Protein AF-A0A940HWN0-F1 (afdb_monomer)

Mean predicted aligned error: 8.65 Å

pLDDT: mean 88.28, std 7.67, range [63.41, 98.31]

Solvent-accessible surface area (backbone atoms only — not comparable to full-atom values): 4689 Å² total; per-residue (Å²): 108,71,70,61,50,58,46,46,38,61,93,84,5,54,56,44,49,53,54,53,51,51,53,52,47,54,50,51,53,49,47,54,52,52,51,54,52,47,52,55,49,51,51,54,48,41,38,68,53,93,53,63,37,65,70,60,53,50,50,50,48,29,70,75,68,68,56,70,58,97,90,53,84,86,80,83,82,82,131

Structure (mmCIF, N/CA/C/O backbone):
data_AF-A0A940HWN0-F1
#
_entry.id   AF-A0A940HWN0-F1
#
loop_
_atom_site.group_PDB
_atom_site.id
_atom_site.type_symbol
_atom_site.label_atom_id
_atom_site.label_alt_id
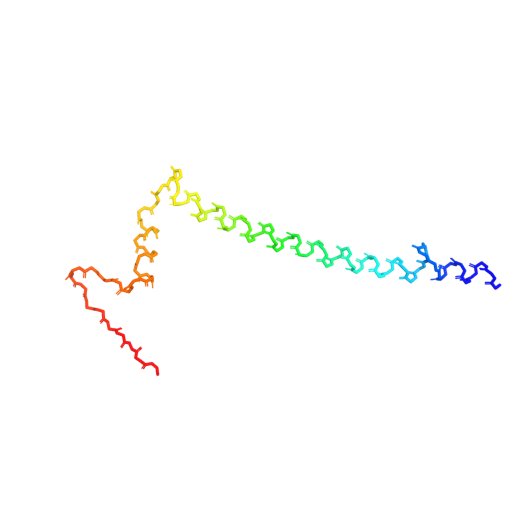_atom_site.label_comp_id
_atom_site.label_asym_id
_atom_site.label_entity_id
_atom_site.label_seq_id
_atom_site.pdbx_PDB_ins_code
_atom_site.Cartn_x
_atom_site.Cartn_y
_atom_site.Cartn_z
_atom_site.occupancy
_atom_site.B_iso_or_equiv
_atom_site.auth_seq_id
_atom_site.auth_comp_id
_atom_site.auth_asym_id
_atom_site.auth_atom_id
_atom_site.pdbx_PDB_model_num
ATOM 1 N N . MET A 1 1 ? -29.211 8.749 37.447 1.00 73.19 1 MET A N 1
ATOM 2 C CA . MET A 1 1 ? -29.417 9.194 36.049 1.00 73.19 1 MET A CA 1
ATOM 3 C C . MET A 1 1 ? -28.217 9.961 35.496 1.00 73.19 1 MET A C 1
ATOM 5 O O . MET A 1 1 ? -27.609 9.459 34.566 1.00 73.19 1 MET A O 1
ATOM 9 N N . TYR A 1 2 ? -27.809 11.098 36.078 1.00 80.56 2 TYR A N 1
ATOM 10 C CA . TYR A 1 2 ? -26.729 11.950 35.534 1.00 80.56 2 TYR A CA 1
ATOM 11 C C . TYR A 1 2 ? -25.385 11.234 35.289 1.00 80.56 2 TYR A C 1
ATOM 13 O O . TYR A 1 2 ? -24.796 11.386 34.226 1.00 80.56 2 TYR A O 1
ATOM 21 N N . ILE A 1 3 ? -24.924 10.405 36.232 1.00 83.94 3 ILE A N 1
ATOM 22 C CA . ILE A 1 3 ? -23.656 9.660 36.098 1.00 83.94 3 ILE A CA 1
ATOM 23 C C . ILE A 1 3 ? -23.710 8.662 34.932 1.00 83.94 3 ILE A C 1
ATOM 25 O O . ILE A 1 3 ? -22.741 8.524 34.197 1.00 83.94 3 ILE A O 1
ATOM 29 N N . LEU A 1 4 ? -24.853 7.998 34.737 1.00 86.94 4 LEU A N 1
ATOM 30 C CA . LEU A 1 4 ? -25.022 6.993 33.686 1.00 86.94 4 LEU A CA 1
ATOM 31 C C . LEU A 1 4 ? -25.037 7.636 32.293 1.00 86.94 4 LEU A C 1
ATOM 33 O O . LEU A 1 4 ? -24.410 7.124 31.373 1.00 86.94 4 LEU A O 1
ATOM 37 N N . ILE A 1 5 ? -25.708 8.785 32.163 1.00 86.62 5 ILE A N 1
ATOM 38 C CA . ILE A 1 5 ? -25.758 9.550 30.911 1.00 86.62 5 ILE A CA 1
ATOM 39 C C . ILE A 1 5 ? -24.358 10.063 30.555 1.00 86.62 5 ILE A C 1
ATOM 41 O O . ILE A 1 5 ? -23.899 9.814 29.453 1.00 86.62 5 ILE A O 1
ATOM 45 N N . ASN A 1 6 ? -23.631 10.670 31.499 1.00 83.31 6 ASN A N 1
ATOM 46 C CA . ASN A 1 6 ? -22.261 11.152 31.258 1.00 83.31 6 ASN A CA 1
ATOM 47 C C . ASN A 1 6 ? -21.230 10.037 31.012 1.00 83.31 6 ASN A C 1
ATOM 49 O O . ASN A 1 6 ? -20.146 10.309 30.506 1.00 83.31 6 ASN A O 1
ATOM 53 N N . LEU A 1 7 ? -21.520 8.799 31.418 1.00 87.06 7 LEU A N 1
ATOM 54 C CA . LEU A 1 7 ? -20.649 7.655 31.149 1.00 87.06 7 LEU A CA 1
ATOM 55 C C . LEU A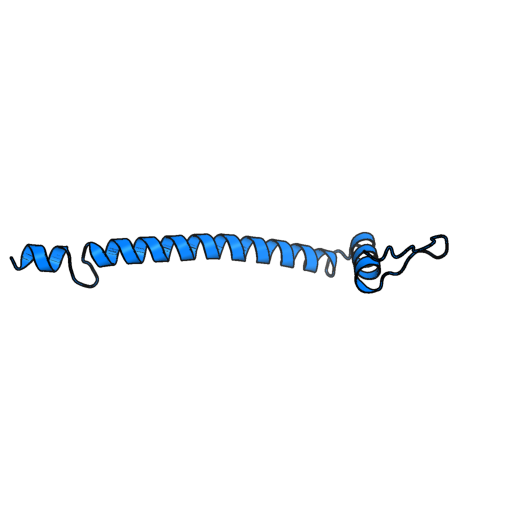 1 7 ? -20.842 7.127 29.721 1.00 87.06 7 LEU A C 1
ATOM 57 O O . LEU A 1 7 ? -19.881 6.709 29.078 1.00 87.06 7 LEU A O 1
ATOM 61 N N . LEU A 1 8 ? -22.083 7.115 29.235 1.00 89.44 8 LEU A N 1
ATOM 62 C CA . LEU A 1 8 ? -22.420 6.620 27.900 1.00 89.44 8 LEU A CA 1
ATOM 63 C C . LEU A 1 8 ? -22.183 7.683 26.821 1.00 89.44 8 LEU A C 1
ATOM 65 O O . LEU A 1 8 ? -21.682 7.357 25.745 1.00 89.44 8 LEU A O 1
ATOM 69 N N . ASP A 1 9 ? -22.507 8.932 27.141 1.00 81.94 9 ASP A N 1
ATOM 70 C CA . ASP A 1 9 ? -22.515 10.083 26.245 1.00 81.94 9 ASP A CA 1
ATOM 71 C C . ASP A 1 9 ? -21.327 11.030 26.507 1.00 81.94 9 ASP A C 1
ATOM 73 O O . ASP A 1 9 ? -20.629 10.954 27.520 1.00 81.94 9 ASP A O 1
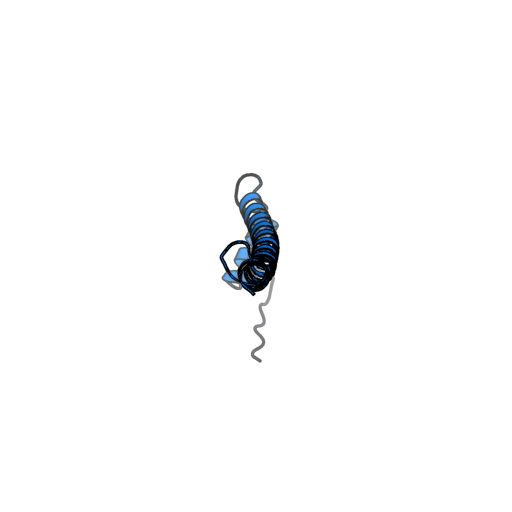ATOM 77 N N . GLY A 1 10 ? -21.086 11.943 25.572 1.00 83.06 10 GLY A N 1
ATOM 78 C CA . GLY A 1 10 ? -20.005 12.914 25.611 1.00 83.06 10 GLY A CA 1
ATOM 79 C C . GLY A 1 10 ? -18.712 12.421 24.962 1.00 83.06 10 GLY A C 1
ATOM 80 O O . GLY A 1 10 ? -18.496 11.243 24.687 1.00 83.06 10 GLY A O 1
ATOM 81 N N . ASN A 1 11 ? -17.785 13.355 24.742 1.00 83.00 11 ASN A N 1
ATOM 82 C CA . ASN A 1 11 ? -16.561 13.118 23.965 1.00 83.00 11 ASN A CA 1
ATOM 83 C C . ASN A 1 11 ? -15.565 12.138 24.636 1.00 83.00 11 ASN A C 1
ATOM 85 O O . ASN A 1 11 ? -14.566 11.742 24.037 1.00 83.00 11 ASN A O 1
ATOM 89 N N . ARG A 1 12 ? -15.797 11.779 25.905 1.00 85.94 12 ARG A N 1
ATOM 90 C CA . ARG A 1 12 ? -15.049 10.752 26.657 1.00 85.94 12 ARG A CA 1
ATOM 91 C C . ARG A 1 12 ? -15.948 9.600 27.125 1.00 85.94 12 ARG A C 1
ATOM 93 O O . ARG A 1 12 ? -15.495 8.767 27.905 1.00 85.94 12 ARG A O 1
ATOM 100 N N . GLY A 1 13 ? -17.203 9.586 26.680 1.00 91.00 13 GLY A N 1
ATOM 101 C CA . GLY A 1 13 ? -18.158 8.528 26.966 1.00 91.00 13 GLY A CA 1
ATOM 102 C C . GLY A 1 13 ? -17.858 7.254 26.180 1.00 91.00 13 GLY A C 1
ATOM 103 O O . GLY A 1 13 ? -17.026 7.231 25.266 1.00 91.00 13 GLY A O 1
ATOM 104 N N . LEU A 1 14 ? -18.558 6.182 26.543 1.00 92.25 14 LEU A N 1
ATOM 105 C CA . LEU A 1 14 ? -18.369 4.851 25.967 1.00 92.25 14 LEU A CA 1
ATOM 106 C C . LEU A 1 14 ? -18.654 4.804 24.461 1.00 92.25 14 LEU A C 1
ATOM 108 O O . LEU A 1 14 ? -17.897 4.163 23.736 1.00 92.25 14 LEU A O 1
ATOM 112 N N . LEU A 1 15 ? -19.683 5.509 23.976 1.00 91.19 15 LEU A N 1
ATOM 113 C CA . LEU A 1 15 ? -19.993 5.558 22.541 1.00 91.19 15 LEU A CA 1
ATOM 114 C C . LEU A 1 15 ? -18.843 6.196 21.747 1.00 91.19 15 LEU A C 1
ATOM 116 O O . LEU A 1 15 ? -18.313 5.586 20.820 1.00 91.19 15 LEU A O 1
ATOM 120 N N . SER A 1 16 ? -18.360 7.357 22.203 1.00 92.38 16 SER A N 1
ATOM 121 C CA . SER A 1 16 ? -17.226 8.054 21.582 1.00 92.38 16 SER A CA 1
ATOM 122 C C . SER A 1 16 ? -15.930 7.230 21.612 1.00 92.38 16 SER A C 1
ATOM 124 O O . SER A 1 16 ? -15.118 7.316 20.691 1.00 92.38 16 SER A O 1
ATOM 126 N N . TYR A 1 17 ? -15.714 6.417 22.654 1.00 93.88 17 TYR A N 1
ATOM 127 C CA . TYR A 1 17 ? -14.566 5.510 22.720 1.00 93.88 17 TYR A CA 1
ATOM 128 C C . TYR A 1 17 ? -14.594 4.458 21.602 1.00 93.88 17 TYR A C 1
ATOM 130 O O . TYR A 1 17 ? -13.563 4.230 20.967 1.00 93.88 17 TYR A O 1
ATOM 138 N N . PHE A 1 18 ? -15.747 3.829 21.345 1.00 94.06 18 PHE A N 1
ATOM 139 C CA . PHE A 1 18 ? -15.860 2.812 20.297 1.00 94.06 18 PHE A CA 1
ATOM 140 C C . PHE A 1 18 ? -15.671 3.405 18.898 1.00 94.06 18 PHE A C 1
ATOM 142 O O . PHE A 1 18 ? -14.880 2.861 18.131 1.00 94.06 18 PHE A O 1
ATOM 149 N N . GLU A 1 19 ? -16.282 4.557 18.611 1.00 94.75 19 GLU A N 1
ATOM 150 C CA . GLU A 1 19 ? -16.105 5.271 17.336 1.00 94.75 19 GLU A CA 1
ATOM 151 C C . GLU A 1 19 ? -14.633 5.622 17.085 1.00 94.75 19 GLU A C 1
ATOM 153 O O . GLU A 1 19 ? -14.069 5.323 16.035 1.00 94.75 19 GLU A O 1
ATOM 158 N N . LYS A 1 20 ? -13.956 6.205 18.083 1.00 95.81 20 LYS A N 1
ATOM 159 C CA . LYS A 1 20 ? -12.533 6.558 17.964 1.00 95.81 20 LYS A CA 1
ATOM 160 C C . LYS A 1 20 ? -11.650 5.335 17.780 1.00 95.81 20 LYS A C 1
ATOM 162 O O . LYS A 1 20 ? -10.650 5.413 17.074 1.00 95.81 20 LYS A O 1
ATOM 167 N N . LYS A 1 21 ? -11.995 4.213 18.413 1.00 96.19 21 LYS A N 1
ATOM 168 C CA . LYS A 1 21 ? -11.262 2.954 18.264 1.00 96.19 21 LYS A CA 1
ATOM 169 C C . LYS A 1 21 ? -11.394 2.388 16.851 1.00 96.19 21 LYS A C 1
ATOM 171 O O . LYS A 1 21 ? -10.417 1.857 16.330 1.00 96.19 21 LYS A O 1
ATOM 176 N N . GLU A 1 22 ? -12.567 2.514 16.241 1.00 96.75 22 GLU A N 1
ATOM 177 C CA . GLU A 1 22 ? -12.799 2.126 14.850 1.00 96.75 22 GLU A CA 1
ATOM 178 C C . GLU A 1 22 ? -12.017 3.024 13.887 1.00 96.75 22 GLU A C 1
ATOM 180 O O . GLU A 1 22 ? -11.201 2.519 13.120 1.00 96.75 22 GLU A O 1
ATOM 185 N N . VAL A 1 23 ? -12.119 4.349 14.037 1.00 97.31 23 VAL A N 1
ATOM 186 C CA . VAL A 1 23 ? -11.339 5.310 13.237 1.00 97.31 23 VAL A CA 1
ATOM 187 C C . VAL A 1 23 ? -9.830 5.084 13.392 1.00 97.31 23 VAL A C 1
ATOM 189 O O . VAL A 1 23 ? -9.089 5.106 12.413 1.00 97.31 23 VAL A O 1
ATOM 192 N N . GLN A 1 24 ? -9.346 4.820 14.610 1.00 97.75 24 GLN A N 1
ATOM 193 C CA . GLN A 1 24 ? -7.938 4.490 14.853 1.00 97.75 24 GLN A CA 1
ATOM 194 C C . GLN A 1 24 ? -7.517 3.227 14.091 1.00 97.75 24 GLN A C 1
ATOM 196 O O . GLN A 1 24 ? -6.406 3.169 13.563 1.00 97.75 24 GLN A O 1
ATOM 201 N N . LYS A 1 25 ? -8.384 2.211 14.039 1.00 97.88 25 LYS A N 1
ATOM 202 C CA . LYS A 1 25 ? -8.120 0.969 13.311 1.00 97.88 25 LYS A CA 1
ATOM 203 C C . LYS A 1 25 ? -8.039 1.230 11.806 1.00 97.88 25 LYS A C 1
ATOM 205 O O . LYS A 1 25 ? -7.061 0.818 11.190 1.00 97.88 25 LYS A O 1
ATOM 210 N N . GLU A 1 26 ? -8.997 1.963 11.245 1.00 98.12 26 GLU A N 1
ATOM 211 C CA . GLU A 1 26 ? -8.994 2.344 9.827 1.00 98.12 26 GLU A CA 1
ATOM 212 C C . GLU A 1 26 ? -7.748 3.157 9.454 1.00 98.12 26 GLU A C 1
ATOM 214 O O . GLU A 1 26 ? -7.108 2.901 8.434 1.00 98.12 26 GLU A O 1
ATOM 219 N N . LEU A 1 27 ? -7.359 4.114 10.302 1.00 98.19 27 LEU A N 1
ATOM 220 C CA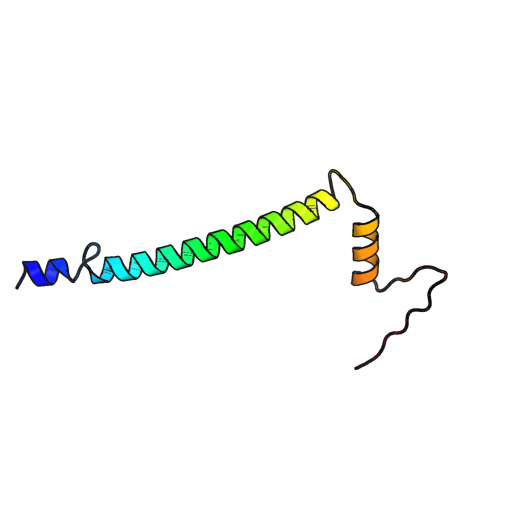 . LEU A 1 27 ? -6.150 4.911 10.100 1.00 98.19 27 LEU A CA 1
ATOM 221 C C . LEU A 1 27 ? -4.886 4.049 10.135 1.00 98.19 27 LEU A C 1
ATOM 223 O O . LEU A 1 27 ? -4.008 4.247 9.298 1.00 98.19 27 LEU A O 1
ATOM 227 N N . ASN A 1 28 ? -4.799 3.081 11.050 1.00 98.31 28 ASN A N 1
ATOM 228 C CA . ASN A 1 28 ? -3.668 2.156 11.114 1.00 98.31 28 ASN A CA 1
ATOM 229 C C . ASN A 1 28 ? -3.594 1.266 9.862 1.00 98.31 28 ASN A C 1
ATOM 231 O O . ASN A 1 28 ? -2.519 1.093 9.293 1.00 98.31 28 ASN A O 1
ATOM 235 N N . GLU A 1 29 ? -4.724 0.724 9.402 1.00 98.19 29 GLU A N 1
ATOM 236 C CA . GLU A 1 29 ? -4.782 -0.079 8.173 1.00 98.19 29 GLU A CA 1
ATOM 237 C C . GLU A 1 29 ? -4.373 0.751 6.950 1.00 98.19 29 GLU A C 1
ATOM 239 O O . GLU A 1 29 ? -3.541 0.322 6.147 1.00 98.19 29 GLU A O 1
ATOM 244 N N . LYS A 1 30 ? -4.879 1.985 6.852 1.00 98.25 30 LYS A N 1
ATOM 245 C CA . LYS A 1 30 ? -4.505 2.928 5.796 1.00 98.25 30 LYS A CA 1
ATOM 246 C C . LYS A 1 30 ? -3.025 3.296 5.855 1.00 98.25 30 LYS A C 1
ATOM 248 O O . LYS A 1 30 ? -2.388 3.391 4.810 1.00 98.25 30 LYS A O 1
ATOM 253 N N . GLN A 1 31 ? -2.472 3.494 7.048 1.00 98.25 31 GLN A N 1
ATOM 254 C CA . GLN A 1 31 ? -1.050 3.767 7.224 1.00 98.25 31 GLN A CA 1
ATOM 255 C C . GLN A 1 31 ? -0.207 2.603 6.700 1.00 98.25 31 GLN A C 1
ATOM 257 O O . GLN A 1 31 ? 0.702 2.836 5.913 1.00 98.25 31 GLN A O 1
ATOM 262 N N . ILE A 1 32 ? -0.538 1.363 7.074 1.00 98.25 32 ILE A N 1
ATOM 263 C CA . ILE A 1 32 ? 0.172 0.167 6.601 1.00 98.25 32 ILE A CA 1
ATOM 264 C C . ILE A 1 32 ? 0.115 0.079 5.073 1.00 98.25 32 ILE A C 1
ATOM 266 O O . ILE A 1 32 ? 1.151 -0.100 4.434 1.00 98.25 32 ILE A O 1
ATOM 270 N N . PHE A 1 33 ? -1.071 0.261 4.487 1.00 98.31 33 PHE A N 1
ATOM 271 C CA . PHE A 1 33 ? -1.251 0.244 3.036 1.00 98.31 33 PHE A CA 1
ATOM 272 C C . PHE A 1 33 ? -0.392 1.308 2.335 1.00 98.31 33 PHE A C 1
ATOM 274 O O . PHE A 1 33 ? 0.342 0.995 1.399 1.00 98.31 33 PHE A O 1
ATOM 281 N N . LEU A 1 34 ? -0.432 2.553 2.819 1.00 98.12 34 LEU A N 1
ATOM 282 C CA . LEU A 1 34 ? 0.341 3.654 2.242 1.00 98.12 34 LEU A CA 1
ATOM 283 C C . LEU A 1 34 ? 1.849 3.446 2.404 1.00 98.12 34 LEU A C 1
ATOM 285 O O . LEU A 1 34 ? 2.602 3.761 1.489 1.00 98.12 34 LEU A O 1
ATOM 289 N N . THR A 1 35 ? 2.306 2.896 3.531 1.00 97.94 35 THR A N 1
ATOM 290 C CA . THR A 1 35 ? 3.722 2.564 3.731 1.00 97.94 35 THR A CA 1
ATOM 291 C C . THR A 1 35 ? 4.184 1.492 2.744 1.00 97.94 35 THR A C 1
ATOM 293 O O . THR A 1 35 ? 5.246 1.645 2.148 1.00 97.94 35 THR A O 1
ATOM 296 N N . GLN A 1 36 ? 3.379 0.455 2.503 1.00 97.81 36 GLN A N 1
ATOM 297 C CA . GLN A 1 36 ? 3.689 -0.574 1.502 1.00 97.81 36 GLN A CA 1
ATOM 298 C C . GLN A 1 36 ? 3.707 -0.010 0.073 1.00 97.81 36 GLN A C 1
ATOM 300 O O . GLN A 1 36 ? 4.569 -0.365 -0.735 1.00 97.81 36 GLN A O 1
ATOM 305 N N . GLU A 1 37 ? 2.765 0.876 -0.259 1.00 97.88 37 GLU A N 1
ATOM 306 C CA . GLU A 1 37 ? 2.728 1.544 -1.562 1.00 97.88 37 GLU A CA 1
ATOM 307 C C . GLU A 1 37 ? 3.939 2.467 -1.764 1.00 97.88 37 GLU A C 1
ATOM 309 O O . GLU A 1 37 ? 4.539 2.481 -2.848 1.00 97.88 37 GLU A O 1
ATOM 314 N N . LEU A 1 38 ? 4.333 3.188 -0.711 1.00 97.69 38 LEU A N 1
ATOM 315 C CA . LEU A 1 38 ? 5.516 4.037 -0.704 1.00 97.69 38 LEU A CA 1
ATOM 316 C C . LEU A 1 38 ? 6.783 3.206 -0.909 1.00 97.69 38 LEU A C 1
ATOM 318 O O . LEU A 1 38 ? 7.527 3.494 -1.838 1.00 97.69 38 LEU A O 1
ATOM 322 N N . GLU A 1 39 ? 6.982 2.136 -0.137 1.00 96.69 39 GLU A N 1
ATOM 323 C CA . GLU A 1 39 ? 8.149 1.253 -0.258 1.00 96.69 39 GLU A CA 1
ATOM 324 C C . GLU A 1 39 ? 8.265 0.662 -1.672 1.00 96.69 39 GLU A C 1
ATOM 326 O O . GLU A 1 39 ? 9.332 0.678 -2.290 1.00 96.69 39 GLU A O 1
ATOM 331 N N . LYS A 1 40 ? 7.145 0.207 -2.248 1.00 95.19 40 LYS A N 1
ATOM 332 C CA . LYS A 1 40 ? 7.100 -0.279 -3.635 1.00 95.19 40 LYS A CA 1
ATOM 333 C C . LYS A 1 40 ? 7.500 0.806 -4.637 1.00 95.19 40 LYS A C 1
ATOM 335 O O . LYS A 1 40 ? 8.176 0.512 -5.626 1.00 95.19 40 LYS A O 1
ATOM 340 N N . THR A 1 41 ? 7.056 2.040 -4.423 1.00 93.88 41 THR A N 1
ATOM 341 C CA . THR A 1 41 ? 7.363 3.176 -5.301 1.00 93.88 41 THR A CA 1
ATOM 342 C C . THR A 1 41 ? 8.818 3.612 -5.160 1.00 93.88 41 THR A C 1
ATOM 344 O O . THR A 1 41 ? 9.496 3.804 -6.166 1.00 93.88 41 THR A O 1
ATOM 347 N N . GLU A 1 42 ? 9.334 3.685 -3.937 1.00 93.81 42 GLU A N 1
ATOM 348 C CA . GLU A 1 42 ? 10.740 3.963 -3.648 1.00 93.81 42 GLU A CA 1
ATOM 349 C C . GLU A 1 42 ? 11.653 2.903 -4.258 1.00 93.81 42 GLU A C 1
ATOM 351 O O . GLU A 1 42 ? 12.654 3.244 -4.888 1.00 93.81 42 GLU A O 1
ATOM 356 N N . HIS A 1 43 ? 11.281 1.624 -4.165 1.00 90.56 43 HIS A N 1
ATOM 357 C CA . HIS A 1 43 ? 12.023 0.545 -4.803 1.00 90.56 43 HIS A CA 1
ATOM 358 C C . HIS A 1 43 ? 12.101 0.733 -6.324 1.00 90.56 43 HIS A C 1
ATOM 360 O O . HIS A 1 43 ? 13.187 0.669 -6.898 1.00 90.56 43 HIS A O 1
ATOM 366 N N . LYS A 1 44 ? 10.975 1.042 -6.982 1.00 89.00 44 LYS A N 1
ATOM 367 C CA . LYS A 1 44 ? 10.957 1.353 -8.422 1.00 89.00 44 LYS A CA 1
ATOM 368 C C . LYS A 1 44 ? 11.812 2.573 -8.759 1.00 89.00 44 LYS A C 1
ATOM 370 O O . LYS A 1 44 ? 12.565 2.524 -9.724 1.00 89.00 44 LYS A O 1
ATOM 375 N N . ASN A 1 45 ? 11.728 3.640 -7.967 1.00 89.25 45 ASN A N 1
ATOM 376 C CA . ASN A 1 45 ? 12.533 4.843 -8.175 1.00 89.25 45 ASN A CA 1
ATOM 377 C C . ASN A 1 45 ? 14.028 4.545 -8.031 1.00 89.25 45 ASN A C 1
ATOM 379 O O . ASN A 1 45 ? 14.823 4.995 -8.851 1.00 89.25 45 ASN A O 1
ATOM 383 N N . LYS A 1 46 ? 14.412 3.714 -7.057 1.00 88.31 46 LYS A N 1
ATOM 384 C CA . LYS A 1 46 ? 15.796 3.270 -6.867 1.00 88.31 46 LYS A CA 1
ATOM 385 C C . LYS A 1 46 ? 16.330 2.497 -8.076 1.00 88.31 46 LYS A C 1
ATOM 387 O O . LYS A 1 46 ? 17.462 2.741 -8.485 1.00 88.31 46 LYS A O 1
ATOM 392 N N . LEU A 1 47 ? 15.515 1.615 -8.668 1.00 87.12 47 LEU A N 1
ATOM 393 C CA . LEU A 1 47 ? 15.858 0.883 -9.899 1.00 87.12 47 LEU A CA 1
ATOM 394 C C . LEU A 1 47 ? 16.015 1.796 -11.127 1.00 87.12 47 LEU A C 1
ATOM 396 O O . LEU A 1 47 ? 16.606 1.380 -12.120 1.00 87.12 47 LEU A O 1
ATOM 400 N N . LEU A 1 48 ? 15.471 3.014 -11.078 1.00 86.38 48 LEU A N 1
ATOM 401 C CA . LEU A 1 48 ? 15.500 3.990 -12.170 1.00 86.38 48 LEU A CA 1
ATOM 402 C C . LEU A 1 48 ? 16.487 5.145 -11.941 1.00 86.38 48 LEU A C 1
ATOM 404 O O . LEU A 1 48 ? 16.683 5.946 -12.849 1.00 86.38 48 LEU A O 1
ATOM 408 N N . SER A 1 49 ? 17.074 5.262 -10.747 1.00 83.88 49 SER A N 1
ATOM 409 C CA . SER A 1 49 ? 17.990 6.349 -10.371 1.00 83.88 49 SER A CA 1
ATOM 410 C C . SER A 1 49 ? 19.372 5.805 -9.992 1.00 83.88 49 SER A C 1
ATOM 412 O O . SER A 1 49 ? 20.157 5.501 -10.886 1.00 83.88 49 SER A O 1
ATOM 414 N N . ASP A 1 50 ? 19.671 5.653 -8.695 1.00 69.81 50 ASP A N 1
ATOM 415 C CA . ASP A 1 50 ? 21.033 5.398 -8.186 1.00 69.81 50 ASP A CA 1
ATOM 416 C C . ASP A 1 50 ? 21.668 4.099 -8.700 1.00 69.81 50 ASP A C 1
ATOM 418 O O . ASP A 1 50 ? 22.878 4.038 -8.891 1.00 69.81 50 ASP A O 1
ATOM 422 N N . ASN A 1 51 ? 20.856 3.064 -8.936 1.00 73.19 51 ASN A N 1
ATOM 423 C CA . ASN A 1 51 ? 21.287 1.803 -9.536 1.00 73.19 51 ASN A CA 1
ATOM 424 C C . ASN A 1 51 ? 20.367 1.476 -10.707 1.00 73.19 51 ASN A C 1
ATOM 426 O O . ASN A 1 51 ? 19.489 0.616 -10.594 1.00 73.19 51 ASN A O 1
ATOM 430 N N . LEU A 1 52 ? 20.566 2.202 -11.811 1.00 82.88 52 LEU A N 1
ATOM 431 C CA . LEU A 1 52 ? 19.815 2.010 -13.043 1.00 82.88 52 LEU A CA 1
ATOM 432 C C . LEU A 1 52 ? 19.874 0.541 -13.481 1.00 82.88 52 LEU A C 1
ATOM 434 O O . LEU A 1 52 ? 20.913 0.040 -13.913 1.00 82.88 52 LEU A O 1
ATOM 438 N N . ASN A 1 53 ? 18.743 -0.146 -13.368 1.00 86.00 53 ASN A N 1
ATOM 439 C CA . ASN A 1 53 ? 18.602 -1.521 -13.810 1.00 86.00 53 ASN A CA 1
ATOM 440 C C . ASN A 1 53 ? 18.140 -1.525 -15.273 1.00 86.00 53 ASN A C 1
ATOM 442 O O . ASN A 1 53 ? 16.979 -1.235 -15.570 1.00 86.00 53 ASN A O 1
ATOM 446 N N . PHE A 1 54 ? 19.061 -1.845 -16.185 1.00 86.62 54 PHE A N 1
ATOM 447 C CA . PHE A 1 54 ? 18.795 -1.852 -17.624 1.00 86.62 54 PHE A CA 1
ATOM 448 C C . PHE A 1 54 ? 17.682 -2.831 -18.018 1.00 86.62 54 PHE A C 1
ATOM 450 O O . PHE A 1 54 ? 16.821 -2.454 -18.807 1.00 86.62 54 PHE A O 1
ATOM 457 N N . ASP A 1 55 ? 17.627 -4.022 -17.416 1.00 86.19 55 ASP A N 1
ATOM 458 C CA . ASP A 1 55 ? 16.582 -5.020 -17.695 1.00 86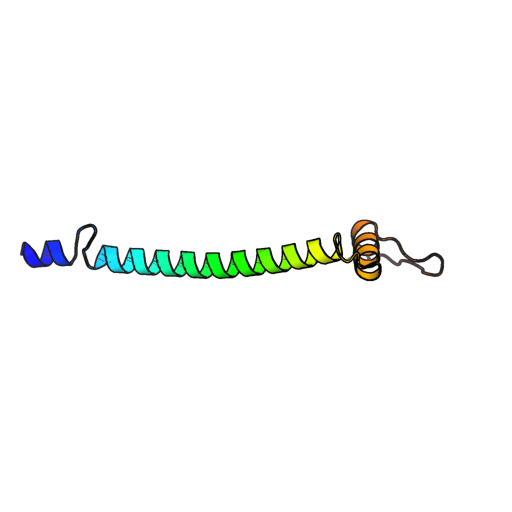.19 55 ASP A CA 1
ATOM 459 C C . ASP A 1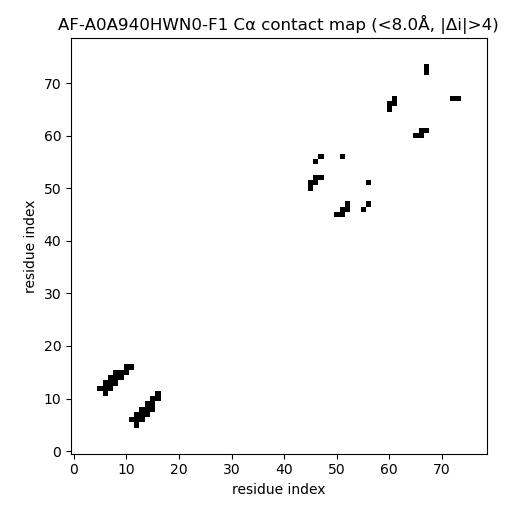 55 ? 15.194 -4.521 -17.268 1.00 86.19 55 ASP A C 1
ATOM 461 O O . ASP A 1 55 ? 14.186 -4.750 -17.945 1.00 86.19 55 ASP A O 1
ATOM 465 N N . PHE A 1 56 ? 15.127 -3.797 -16.146 1.00 88.25 56 PHE A N 1
ATOM 466 C CA . PHE A 1 56 ? 13.894 -3.182 -15.665 1.00 88.25 56 PHE A CA 1
ATOM 467 C C . PHE A 1 56 ? 13.429 -2.052 -16.592 1.00 88.25 56 PHE A C 1
ATOM 469 O O . PHE A 1 56 ? 12.251 -1.998 -16.946 1.00 88.25 56 PHE A O 1
ATOM 476 N N . VAL A 1 57 ? 14.343 -1.187 -17.040 1.00 88.50 57 VAL A N 1
ATOM 477 C CA . VAL A 1 57 ? 14.044 -0.123 -18.015 1.00 88.50 57 VAL A CA 1
ATOM 478 C C . VAL A 1 57 ? 13.570 -0.711 -19.341 1.00 88.50 57 VAL A C 1
ATOM 480 O O . VAL A 1 57 ? 12.557 -0.275 -19.878 1.00 88.50 57 VAL A O 1
ATOM 483 N N . ASP A 1 58 ? 14.258 -1.728 -19.846 1.00 87.44 58 ASP A N 1
ATOM 484 C CA . ASP A 1 58 ? 13.914 -2.421 -21.085 1.00 87.44 58 ASP A CA 1
ATOM 485 C C . ASP A 1 58 ? 12.527 -3.085 -20.986 1.00 87.44 58 ASP A C 1
ATOM 487 O O . ASP A 1 58 ? 11.683 -2.948 -21.872 1.00 87.44 58 ASP A O 1
ATOM 491 N N . THR A 1 59 ? 12.208 -3.687 -19.835 1.00 87.38 59 THR A N 1
ATOM 492 C CA . THR A 1 59 ? 10.861 -4.206 -19.538 1.00 87.38 59 THR A CA 1
ATOM 493 C C . THR A 1 59 ? 9.795 -3.106 -19.548 1.00 87.38 59 THR A C 1
ATOM 495 O O . THR A 1 59 ? 8.726 -3.300 -20.126 1.00 87.38 59 THR A O 1
ATOM 498 N N . LEU A 1 60 ? 10.072 -1.935 -18.962 1.00 87.56 60 LEU A N 1
ATOM 499 C CA . LEU A 1 60 ? 9.149 -0.792 -18.990 1.00 87.56 60 LEU A CA 1
ATOM 500 C C . LEU A 1 60 ? 8.942 -0.248 -20.409 1.00 87.56 60 LEU A C 1
ATOM 502 O O . LEU A 1 60 ? 7.814 0.083 -20.778 1.00 87.56 60 LEU A O 1
ATOM 506 N N . ILE A 1 61 ? 10.007 -0.166 -21.209 1.00 87.81 61 ILE A N 1
ATOM 507 C CA . ILE A 1 61 ? 9.951 0.270 -22.609 1.00 87.81 61 ILE A CA 1
ATOM 508 C C . ILE A 1 61 ? 9.095 -0.701 -23.428 1.00 87.81 61 ILE A C 1
ATOM 510 O O . ILE A 1 61 ? 8.201 -0.258 -24.154 1.00 87.81 61 ILE A O 1
ATOM 514 N N . ARG A 1 62 ? 9.303 -2.014 -23.273 1.00 85.94 62 ARG A N 1
ATOM 515 C CA . ARG A 1 62 ? 8.487 -3.044 -23.931 1.00 85.94 62 ARG A CA 1
ATOM 516 C C . ARG A 1 62 ? 7.019 -2.977 -23.523 1.00 85.94 62 ARG A C 1
ATOM 518 O O . ARG A 1 62 ? 6.159 -3.019 -24.394 1.00 85.94 62 ARG A O 1
ATOM 525 N N . ASP A 1 63 ? 6.716 -2.809 -22.238 1.00 85.38 63 ASP A N 1
ATOM 526 C CA . ASP A 1 63 ? 5.330 -2.714 -21.760 1.00 85.38 63 ASP A CA 1
ATOM 527 C C . ASP A 1 63 ? 4.615 -1.462 -22.304 1.00 85.38 63 ASP A C 1
ATOM 529 O O . ASP A 1 63 ? 3.500 -1.533 -22.826 1.00 85.38 63 ASP A O 1
ATOM 533 N N . LYS A 1 64 ? 5.274 -0.296 -22.242 1.00 86.38 64 LYS A N 1
ATOM 534 C CA . LYS A 1 64 ? 4.661 0.987 -22.625 1.00 86.38 64 LYS A CA 1
ATOM 535 C C . LYS A 1 64 ? 4.586 1.212 -24.123 1.00 86.38 64 LYS A C 1
ATOM 537 O O . LYS A 1 64 ? 3.586 1.744 -24.602 1.00 86.38 64 LYS A O 1
ATOM 542 N N . LEU A 1 65 ? 5.635 0.847 -24.850 1.00 86.44 65 LEU A N 1
ATOM 543 C CA . LEU A 1 65 ? 5.741 1.122 -26.280 1.00 86.44 65 LEU A CA 1
ATOM 544 C C . LEU A 1 65 ? 5.446 -0.111 -27.139 1.00 86.44 65 LEU A C 1
ATOM 546 O O . LEU A 1 65 ? 5.378 0.020 -28.359 1.00 86.44 65 LEU A O 1
ATOM 550 N N . LYS A 1 66 ? 5.248 -1.289 -26.525 1.00 81.06 66 LYS A N 1
ATOM 551 C CA . LYS A 1 66 ? 5.034 -2.575 -27.214 1.00 81.06 66 LYS A CA 1
ATOM 552 C C . LYS A 1 66 ? 6.120 -2.859 -28.252 1.00 81.06 66 LYS A C 1
ATOM 554 O O . LYS A 1 66 ? 5.832 -3.391 -29.319 1.00 81.06 66 LYS A O 1
ATOM 559 N N . PHE A 1 67 ? 7.356 -2.462 -27.948 1.00 80.69 67 PHE A N 1
ATOM 560 C CA . PHE A 1 67 ? 8.523 -2.759 -28.773 1.00 80.69 67 PHE A CA 1
ATOM 561 C C . PHE A 1 67 ? 8.981 -4.201 -28.549 1.00 80.69 67 PHE A C 1
ATOM 563 O O . PHE A 1 67 ? 8.861 -4.733 -27.450 1.00 80.69 67 PHE A O 1
ATOM 570 N N . GLY A 1 68 ? 9.514 -4.811 -29.600 1.00 75.00 68 GLY A N 1
ATOM 571 C CA . GLY A 1 68 ? 10.182 -6.108 -29.571 1.00 75.00 68 GLY A CA 1
ATOM 572 C C . GLY A 1 68 ? 11.611 -5.938 -30.066 1.00 75.00 68 GLY A C 1
ATOM 573 O O . GLY A 1 68 ? 11.970 -4.890 -30.618 1.00 75.00 68 GLY A O 1
ATOM 574 N N . HIS A 1 69 ? 12.441 -6.953 -29.875 1.00 78.62 69 HIS A N 1
ATOM 575 C CA . HIS A 1 69 ? 13.769 -6.965 -30.466 1.00 78.62 69 HIS A CA 1
ATOM 576 C C . HIS A 1 69 ? 13.693 -7.157 -31.981 1.00 78.62 69 HIS A C 1
ATOM 578 O O . HIS A 1 69 ? 12.713 -7.650 -32.531 1.00 78.62 69 HIS A O 1
ATOM 584 N N . LYS A 1 70 ? 14.763 -6.764 -32.675 1.00 77.31 70 LYS A N 1
ATOM 585 C CA . LYS A 1 70 ? 14.849 -6.816 -34.143 1.00 77.31 70 LYS A CA 1
ATOM 586 C C . LYS A 1 70 ? 14.621 -8.225 -34.718 1.00 77.31 70 LYS A C 1
ATOM 588 O O . LYS A 1 70 ? 14.202 -8.350 -35.863 1.00 77.31 70 LYS A O 1
ATOM 593 N N . GLU A 1 71 ? 14.900 -9.251 -33.919 1.00 84.25 71 GLU A N 1
ATOM 594 C CA . GLU A 1 71 ? 14.758 -10.673 -34.248 1.00 84.25 71 GLU A CA 1
ATOM 595 C C . GLU A 1 71 ? 13.359 -11.234 -33.889 1.00 84.25 71 GLU A C 1
ATOM 597 O O . GLU A 1 71 ? 13.072 -12.397 -34.162 1.00 84.25 71 GLU A O 1
ATOM 602 N N . GLU A 1 72 ? 12.492 -10.448 -33.239 1.00 85.25 72 GLU A N 1
ATOM 603 C CA . GLU A 1 72 ? 11.220 -10.909 -32.672 1.00 85.25 72 GLU A CA 1
ATOM 604 C C . GLU A 1 72 ? 10.015 -10.496 -33.527 1.00 85.25 72 GLU A C 1
ATOM 606 O O . GLU A 1 72 ? 9.944 -9.392 -34.068 1.00 85.25 72 GLU A O 1
ATOM 611 N N . ILE A 1 73 ? 9.015 -11.379 -33.605 1.00 81.38 73 ILE A N 1
ATOM 612 C CA . ILE A 1 73 ? 7.721 -11.089 -34.233 1.00 81.38 73 ILE A CA 1
ATOM 613 C C . ILE A 1 73 ? 6.700 -10.827 -33.125 1.00 81.38 73 ILE A C 1
ATOM 615 O O . ILE A 1 73 ? 6.340 -11.727 -32.368 1.00 81.38 7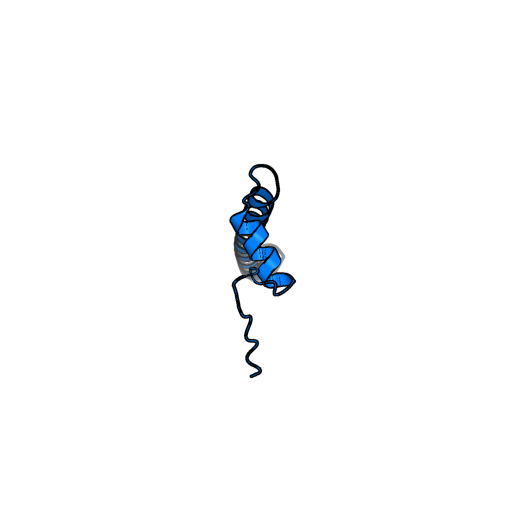3 ILE A O 1
ATOM 619 N N . LEU A 1 74 ? 6.204 -9.593 -33.050 1.00 81.38 74 LEU A N 1
ATOM 620 C CA . LEU A 1 74 ? 5.142 -9.214 -32.121 1.00 81.38 74 LEU A CA 1
ATOM 621 C C . LEU A 1 74 ? 3.774 -9.590 -32.697 1.00 81.38 74 LEU A C 1
ATOM 623 O O . LEU A 1 74 ? 3.337 -9.026 -33.700 1.00 81.38 74 LEU A O 1
ATOM 627 N N . ILE A 1 75 ? 3.071 -10.506 -32.033 1.00 83.38 75 ILE A N 1
ATOM 628 C CA . ILE A 1 75 ? 1.702 -10.891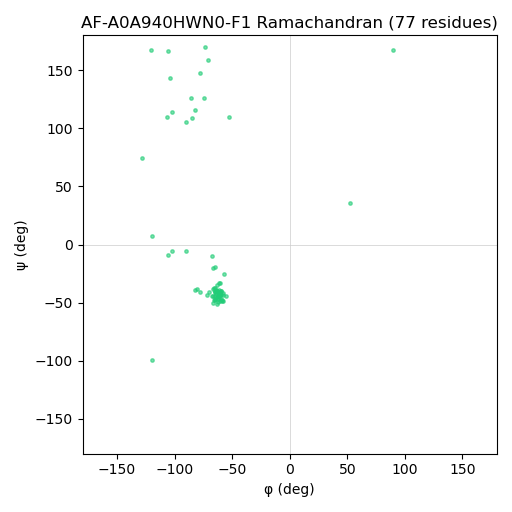 -32.389 1.00 83.38 75 ILE A CA 1
ATOM 629 C C . ILE A 1 75 ? 0.755 -10.295 -31.351 1.00 83.38 75 ILE A C 1
ATOM 631 O O . ILE A 1 75 ? 0.720 -10.725 -30.200 1.00 83.38 75 ILE A O 1
ATOM 635 N N . LYS A 1 76 ? -0.033 -9.297 -31.758 1.00 80.69 76 LYS A N 1
ATOM 636 C CA . LYS A 1 76 ? -1.140 -8.797 -30.942 1.00 80.69 76 LYS A CA 1
ATOM 637 C C . LYS A 1 76 ? -2.360 -9.678 -31.194 1.00 80.69 76 LYS A C 1
ATOM 639 O O . LYS A 1 76 ? -2.962 -9.597 -32.261 1.00 80.69 76 LYS A O 1
ATOM 644 N N . LEU A 1 77 ? -2.727 -10.493 -30.212 1.00 84.44 77 LEU A N 1
ATOM 645 C CA . LEU A 1 77 ? -4.029 -11.152 -30.200 1.00 84.44 77 LEU A CA 1
ATOM 646 C C . LEU A 1 77 ? -5.079 -10.097 -29.824 1.00 84.44 77 LEU A C 1
ATOM 648 O O . LEU A 1 77 ? -4.900 -9.361 -28.851 1.00 84.44 77 LEU A O 1
ATOM 652 N N . ASN A 1 78 ? -6.110 -9.950 -30.652 1.00 75.69 78 ASN A N 1
ATOM 653 C CA . ASN A 1 78 ? -7.315 -9.229 -30.256 1.00 75.69 78 ASN A CA 1
ATOM 654 C C . ASN A 1 78 ? -8.211 -10.243 -29.538 1.00 75.69 78 ASN A C 1
ATOM 656 O O . ASN A 1 78 ? -8.479 -11.296 -30.117 1.00 75.69 78 ASN A O 1
ATOM 660 N N . ASP A 1 79 ? -8.639 -9.916 -28.320 1.00 63.41 79 ASP A N 1
ATOM 661 C CA . ASP A 1 79 ? -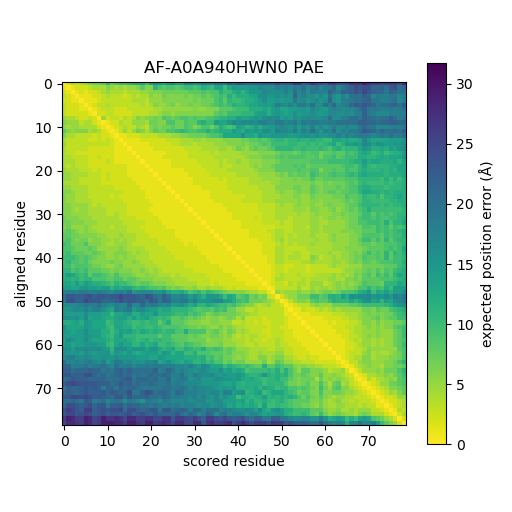9.778 -10.577 -27.673 1.00 63.41 79 ASP A CA 1
ATOM 662 C C . ASP A 1 79 ? -11.097 -10.091 -28.295 1.00 63.41 79 ASP A C 1
ATOM 664 O O . ASP A 1 79 ? -11.181 -8.881 -28.632 1.00 63.41 79 ASP A O 1
#

Foldseek 3Di:
DVVVCVQCDDCNHPVVVVVVVVVVVVVVVVVVVVVVVVVVVVVVVCCVPPPPDPVVVVVVCCVPVVDDDPPDDDDDDDD

Radius of gyration: 26.4 Å; Cα contacts (8 Å, |Δi|>4): 29; chains: 1; bounding box: 51×24×70 Å

Sequence (79 aa):
MYILINLLDGNRGLLSYFEKKEVQKELNEKQIFLTQELEKTEHKNKLLSDNLNFDFVDTLIRDKLKFGHKEEILIKLND

Secondary structure (DSSP, 8-state):
-HHHHHHHSSTTSHHHHHHHHHHHHHHHHHHHHHHHHHHHHHHHHHHHTTT--HHHHHHHHHHHH----TT--------